Protein AF-A0A2P7NSC3-F1 (afdb_monomer)

Solvent-accessible surface area (backbone atoms only — not comparable to full-atom values): 5064 Å² total; per-residue (Å²): 113,71,67,60,53,52,53,53,54,55,55,55,57,64,67,71,70,70,79,68,84,70,72,48,76,66,56,55,51,52,53,51,51,51,50,52,51,52,54,50,51,51,52,52,46,50,49,55,52,70,68,53,82,66,54,73,70,52,41,53,48,49,43,52,50,48,55,50,51,55,53,50,52,54,52,51,51,54,53,50,52,53,48,66,73,72,109

Mean predicted aligned error: 12.96 Å

Secondary structure (DSSP, 8-state):
-HHHHHHHHHHHHHHTT-------HHHHHHHHHHHHHHHHHHHHHHHHHHS--S-HHHHHHHHHHHHHHHHHHHHHHHHHHHHHHH-

Foldseek 3Di:
DVVVVVVVVVVVVVVVPPLPLPQPPVSVVVLVVLVVVLVVLLVVLVVCLVPDPDDPVVSVVSNVVSVVVSVVSVVVSVVVVVVSSVD

Sequence (87 aa):
MKLFKLILVIAMCLFLSNVHATETLPEKNESFKNEIKRDANKELNRVDEATCTGTDTECMKNKIGNRTEEGKELIQDKSNEIKNKVD

pLDDT: mean 79.77, std 13.91, range [50.09, 95.25]

Nearest PDB structures (foldseek):
  6o35-assembly1_B-2  TM=5.393E-01  e=2.872E+00  synthetic construct

Radius of gyr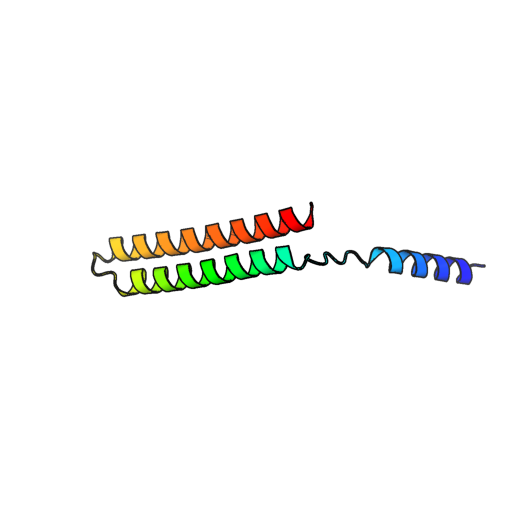ation: 23.26 Å; Cα contacts (8 Å, |Δi|>4): 20; chains: 1; bounding box: 42×27×70 Å

Structure (mmCIF, N/CA/C/O backbone):
data_AF-A0A2P7NSC3-F1
#
_entry.id   AF-A0A2P7NSC3-F1
#
loop_
_atom_site.group_PDB
_atom_site.id
_atom_site.type_symbol
_atom_site.label_atom_id
_atom_site.label_alt_id
_atom_site.label_comp_id
_atom_site.label_asym_id
_atom_site.label_entity_id
_atom_site.label_seq_id
_atom_site.pdbx_PDB_ins_code
_atom_site.Cartn_x
_atom_site.Cartn_y
_atom_site.Cartn_z
_atom_site.occupancy
_atom_site.B_iso_or_equiv
_atom_site.auth_seq_id
_atom_site.auth_comp_id
_atom_site.auth_asym_id
_atom_site.auth_atom_id
_atom_site.pdbx_PDB_model_num
ATOM 1 N N . MET A 1 1 ? 24.119 10.794 -52.554 1.00 58.31 1 MET A N 1
ATOM 2 C CA . MET A 1 1 ? 24.760 10.833 -51.212 1.00 58.31 1 MET A CA 1
ATOM 3 C C . MET A 1 1 ? 23.848 11.324 -50.081 1.00 58.31 1 MET A C 1
ATOM 5 O O . MET A 1 1 ? 23.969 10.794 -48.987 1.00 58.31 1 MET A O 1
ATOM 9 N N . LYS A 1 2 ? 22.942 12.297 -50.289 1.00 62.34 2 LYS A N 1
ATOM 10 C CA . LYS A 1 2 ? 22.050 12.809 -49.219 1.00 62.34 2 LYS A CA 1
ATOM 11 C C . LYS A 1 2 ? 21.053 11.762 -48.687 1.00 62.34 2 LYS A C 1
ATOM 13 O O . LYS A 1 2 ? 20.916 11.625 -47.481 1.00 62.34 2 LYS A O 1
ATOM 18 N N . LEU A 1 3 ? 20.455 10.968 -49.579 1.00 72.94 3 LEU A N 1
ATOM 19 C CA . LEU A 1 3 ? 19.559 9.855 -49.221 1.00 72.94 3 LEU A CA 1
ATOM 20 C C . LEU A 1 3 ? 20.257 8.769 -48.388 1.00 72.94 3 LEU A C 1
ATOM 22 O O . LEU A 1 3 ? 19.694 8.282 -47.418 1.00 72.94 3 LEU A O 1
ATOM 26 N N . PHE A 1 4 ? 21.513 8.454 -48.709 1.00 76.38 4 PHE A N 1
ATOM 27 C CA . PHE A 1 4 ? 22.292 7.446 -47.983 1.00 76.38 4 PHE A CA 1
ATOM 28 C C . PHE A 1 4 ? 22.597 7.879 -46.541 1.00 76.38 4 PHE A C 1
ATOM 30 O O . PHE A 1 4 ? 22.524 7.073 -45.621 1.00 76.38 4 PHE A O 1
ATOM 37 N N . LYS A 1 5 ? 22.870 9.176 -46.329 1.00 77.38 5 LYS A N 1
ATOM 38 C CA . LYS A 1 5 ? 23.039 9.747 -44.984 1.00 77.38 5 LYS A CA 1
ATOM 39 C C . LYS A 1 5 ? 21.737 9.708 -44.180 1.00 77.38 5 LYS A C 1
ATOM 41 O O . LYS A 1 5 ? 21.778 9.432 -42.991 1.00 77.38 5 LYS A O 1
ATOM 46 N N . LEU A 1 6 ? 20.597 9.942 -44.831 1.00 79.00 6 LEU A N 1
ATOM 47 C CA . LEU A 1 6 ? 19.286 9.912 -44.181 1.00 79.00 6 LEU A CA 1
ATOM 48 C C . LEU A 1 6 ? 18.913 8.494 -43.718 1.00 79.00 6 LEU A C 1
ATOM 50 O O . LEU A 1 6 ? 18.470 8.313 -42.590 1.00 79.00 6 LEU A O 1
ATOM 54 N N . ILE A 1 7 ? 19.177 7.485 -44.554 1.00 81.75 7 ILE A N 1
ATOM 55 C CA . ILE A 1 7 ? 18.955 6.071 -44.216 1.00 81.75 7 ILE A CA 1
ATOM 56 C C . ILE A 1 7 ? 19.865 5.631 -43.059 1.00 81.75 7 ILE A C 1
ATOM 58 O O . ILE A 1 7 ? 19.407 4.936 -42.157 1.00 81.75 7 ILE A O 1
ATOM 62 N N . LEU A 1 8 ? 21.125 6.080 -43.035 1.00 81.38 8 LEU A N 1
ATOM 63 C CA . LEU A 1 8 ? 22.069 5.768 -41.956 1.00 81.38 8 LEU A CA 1
ATOM 64 C C . LEU A 1 8 ? 21.621 6.347 -40.601 1.00 81.38 8 LEU A C 1
ATOM 66 O O . LEU A 1 8 ? 21.724 5.673 -39.579 1.00 81.38 8 LEU A O 1
ATOM 70 N N . VAL A 1 9 ? 21.092 7.574 -40.598 1.00 81.06 9 VAL A N 1
ATOM 71 C CA . VAL A 1 9 ? 20.573 8.224 -39.382 1.00 81.06 9 VAL A CA 1
ATOM 72 C C . VAL A 1 9 ? 19.330 7.499 -38.865 1.00 81.06 9 VAL A C 1
ATOM 74 O O . VAL A 1 9 ? 19.249 7.209 -37.676 1.00 81.06 9 VAL A O 1
ATOM 77 N N . ILE A 1 10 ? 18.399 7.133 -39.752 1.00 80.00 10 ILE A N 1
ATOM 78 C CA . ILE A 1 10 ? 17.192 6.383 -39.371 1.00 80.00 10 ILE A CA 1
ATOM 79 C C . ILE A 1 10 ? 17.563 5.001 -38.813 1.00 80.00 10 ILE A C 1
ATOM 81 O O . ILE A 1 10 ? 17.021 4.593 -37.789 1.00 80.00 10 ILE A O 1
ATOM 85 N N . ALA A 1 11 ? 18.528 4.311 -39.428 1.00 75.25 11 ALA A N 1
ATOM 86 C CA . ALA A 1 11 ? 19.013 3.023 -38.938 1.00 75.25 11 ALA A CA 1
ATOM 87 C C . ALA A 1 11 ? 19.651 3.135 -37.542 1.00 75.25 11 ALA A C 1
ATOM 89 O O . ALA A 1 11 ? 19.376 2.298 -36.689 1.00 75.25 11 ALA A O 1
ATOM 90 N N . MET A 1 12 ? 20.437 4.185 -37.268 1.00 71.75 12 MET A N 1
ATOM 91 C CA . MET A 1 12 ? 21.010 4.416 -35.933 1.00 71.75 12 MET A CA 1
ATOM 92 C C . MET A 1 12 ? 19.946 4.680 -34.859 1.00 71.75 12 MET A C 1
ATOM 94 O O . MET A 1 12 ? 20.089 4.202 -33.735 1.00 71.75 12 MET A O 1
ATOM 98 N N . CYS A 1 13 ? 18.856 5.379 -35.189 1.00 68.50 13 CYS A N 1
ATOM 99 C CA . CYS A 1 13 ? 17.768 5.638 -34.240 1.00 68.50 13 CYS A CA 1
ATOM 100 C C . CYS A 1 13 ? 17.003 4.365 -33.831 1.00 68.50 13 CYS A C 1
ATOM 102 O O . CYS A 1 13 ? 16.497 4.286 -32.711 1.00 68.50 13 CYS A O 1
ATOM 104 N N . LEU A 1 14 ? 16.947 3.352 -34.700 1.00 66.06 14 LEU A N 1
ATOM 105 C CA . LEU A 1 14 ? 16.272 2.080 -34.414 1.00 66.06 14 LEU A CA 1
ATOM 106 C C . LEU A 1 14 ? 17.053 1.187 -33.432 1.00 66.06 14 LEU A C 1
ATOM 108 O O . LEU A 1 14 ? 16.459 0.337 -32.778 1.00 66.06 14 LEU A O 1
ATOM 112 N N . PHE A 1 15 ? 18.363 1.394 -33.263 1.00 61.09 15 PHE A N 1
ATOM 113 C CA . PHE A 1 15 ? 19.146 0.652 -32.264 1.00 61.09 15 PHE A CA 1
ATOM 114 C C . PHE A 1 15 ? 18.973 1.193 -30.839 1.00 61.09 15 PHE A C 1
ATOM 116 O O . PHE A 1 15 ? 19.139 0.445 -29.881 1.00 61.09 15 PHE A O 1
ATOM 123 N N . LEU A 1 16 ? 18.580 2.462 -30.684 1.00 60.16 16 LEU A N 1
ATOM 124 C CA . LEU A 1 16 ? 18.395 3.104 -29.375 1.00 60.16 16 LEU A CA 1
ATOM 125 C C . LEU A 1 16 ? 17.036 2.795 -28.722 1.00 60.16 16 LEU A C 1
ATOM 127 O O . LEU A 1 16 ? 16.819 3.160 -27.572 1.00 60.16 16 LEU A O 1
ATOM 131 N N . SER A 1 17 ? 16.116 2.135 -29.432 1.00 57.06 17 SER A N 1
ATOM 132 C CA . SER A 1 17 ? 14.754 1.853 -28.946 1.00 57.06 17 SER A CA 1
ATOM 133 C C . SER A 1 17 ? 14.612 0.522 -28.196 1.00 57.06 17 SER A C 1
ATOM 135 O O . SER A 1 17 ? 13.535 0.236 -27.685 1.00 57.06 17 SER A O 1
ATOM 137 N N . ASN A 1 18 ? 15.686 -0.263 -28.059 1.00 51.69 18 ASN A N 1
ATOM 138 C CA . ASN A 1 18 ? 15.668 -1.550 -27.356 1.00 51.69 18 ASN A CA 1
ATOM 139 C C . ASN A 1 18 ? 16.172 -1.437 -25.905 1.00 51.69 18 ASN A C 1
ATOM 141 O O . ASN A 1 18 ? 16.962 -2.263 -25.456 1.00 51.69 18 ASN A O 1
ATOM 145 N N . VAL A 1 19 ? 15.702 -0.445 -25.139 1.00 53.88 19 VAL A N 1
ATOM 146 C CA . VAL A 1 19 ? 15.721 -0.543 -23.664 1.00 53.88 19 VAL A CA 1
ATOM 147 C C . VAL A 1 19 ? 14.548 -1.437 -23.268 1.00 53.88 19 VAL A C 1
ATOM 149 O O . VAL A 1 19 ? 13.515 -0.996 -22.771 1.00 53.88 19 VAL A O 1
ATOM 152 N N . HIS A 1 20 ? 14.671 -2.725 -23.576 1.00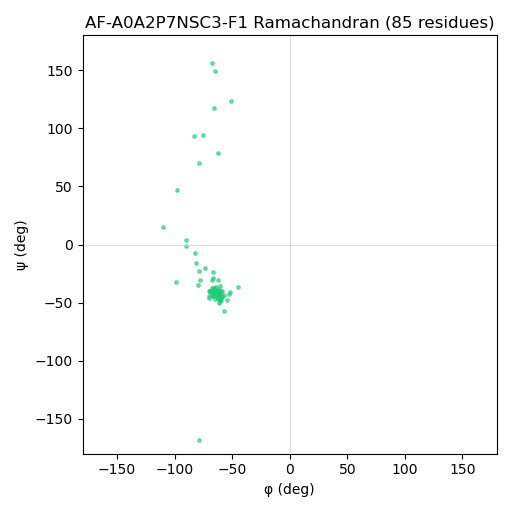 50.09 20 HIS A N 1
ATOM 153 C CA . HIS A 1 20 ? 13.799 -3.729 -22.996 1.00 50.09 20 HIS A CA 1
ATOM 154 C C . HIS A 1 20 ? 14.386 -4.067 -21.631 1.00 50.09 20 HIS A C 1
ATOM 156 O O . HIS A 1 20 ? 15.266 -4.921 -21.532 1.00 50.09 20 HIS A O 1
ATOM 162 N N . ALA A 1 21 ? 13.905 -3.381 -20.591 1.00 56.19 21 ALA A N 1
ATOM 163 C CA . ALA A 1 21 ? 14.008 -3.850 -19.212 1.00 56.19 21 ALA A CA 1
ATOM 164 C C . ALA A 1 21 ? 13.218 -5.166 -19.121 1.00 56.19 21 ALA A C 1
ATOM 166 O O . ALA A 1 21 ? 12.037 -5.194 -18.781 1.00 56.19 21 ALA A O 1
ATOM 167 N N . THR A 1 22 ? 13.841 -6.242 -19.597 1.00 51.47 22 THR A N 1
ATOM 168 C CA . THR A 1 22 ? 13.306 -7.594 -19.526 1.00 51.47 22 THR A CA 1
ATOM 169 C C . THR A 1 22 ? 13.494 -8.017 -18.088 1.00 51.47 22 THR A C 1
ATOM 171 O O . THR A 1 22 ? 14.579 -8.459 -17.725 1.00 51.47 22 THR A O 1
ATOM 174 N N . GLU A 1 23 ? 12.458 -7.817 -17.277 1.00 53.41 23 GLU A N 1
ATOM 175 C CA . GLU A 1 23 ? 12.439 -8.320 -15.907 1.00 53.41 23 GLU A CA 1
ATOM 176 C C . GLU A 1 23 ? 12.796 -9.807 -15.946 1.00 53.41 23 GLU A C 1
ATOM 178 O O . GLU A 1 23 ? 12.186 -10.596 -16.686 1.00 53.41 23 GLU A O 1
ATOM 183 N N . THR A 1 24 ? 13.840 -10.192 -15.218 1.00 59.75 24 THR A N 1
ATOM 184 C CA . THR A 1 24 ? 14.264 -11.590 -15.187 1.00 59.75 24 THR A CA 1
ATOM 185 C C . THR A 1 24 ? 13.156 -12.432 -14.528 1.00 59.75 24 THR A C 1
ATOM 187 O O . THR A 1 24 ? 12.400 -11.955 -13.683 1.00 59.75 24 THR A O 1
ATOM 190 N N . LEU A 1 25 ? 12.999 -13.708 -14.911 1.00 59.06 25 LEU A N 1
ATOM 191 C CA . LEU A 1 25 ? 12.000 -14.614 -14.305 1.00 59.06 25 LEU A CA 1
ATOM 192 C C . LEU A 1 25 ? 11.933 -14.573 -12.755 1.00 59.06 25 LEU A C 1
ATOM 194 O O . LEU A 1 25 ? 10.821 -14.680 -12.231 1.00 59.06 25 LEU A O 1
ATOM 198 N N . PRO A 1 26 ? 13.047 -14.423 -12.004 1.00 59.69 26 PRO A N 1
ATOM 199 C CA . PRO A 1 26 ? 12.981 -14.221 -10.556 1.00 59.69 26 PRO A CA 1
ATOM 200 C C . PRO A 1 26 ? 12.396 -12.861 -10.133 1.00 59.69 26 PRO A C 1
ATOM 202 O O . PRO A 1 26 ? 11.577 -12.849 -9.216 1.00 59.69 26 PRO A O 1
ATOM 205 N N . GLU A 1 27 ? 12.716 -11.751 -10.806 1.00 59.34 27 GLU A N 1
ATOM 206 C CA . GLU A 1 27 ? 12.146 -10.418 -10.512 1.00 59.34 27 GLU A CA 1
ATOM 207 C C . GLU A 1 27 ? 10.629 -10.393 -10.698 1.00 59.34 27 GLU A C 1
ATOM 209 O O . GLU A 1 27 ? 9.904 -9.864 -9.856 1.00 59.34 27 GLU A O 1
ATOM 214 N N . LYS A 1 28 ? 10.132 -11.056 -11.750 1.00 64.69 28 LYS A N 1
ATOM 215 C CA . LYS A 1 28 ? 8.690 -11.210 -11.987 1.00 64.69 28 LYS A CA 1
ATOM 216 C C . LYS A 1 28 ? 7.990 -11.990 -10.867 1.00 64.69 28 LYS A C 1
ATOM 218 O O . LYS A 1 28 ? 6.808 -11.790 -10.600 1.00 64.69 28 LYS A O 1
ATOM 223 N N . ASN A 1 29 ? 8.700 -12.914 -10.223 1.00 73.62 29 ASN A N 1
ATOM 224 C CA . ASN A 1 29 ? 8.155 -13.713 -9.130 1.00 73.62 29 ASN A CA 1
ATOM 225 C C . ASN A 1 29 ? 8.144 -12.928 -7.807 1.00 73.62 29 ASN A C 1
ATOM 227 O O . ASN A 1 29 ? 7.232 -13.093 -6.998 1.00 73.62 29 ASN A O 1
ATOM 231 N N . GLU A 1 30 ? 9.137 -12.067 -7.578 1.00 72.44 30 GLU A N 1
ATOM 232 C CA . GLU A 1 30 ? 9.154 -11.160 -6.425 1.00 72.44 30 GLU A CA 1
ATOM 233 C C . GLU A 1 30 ? 8.103 -10.055 -6.540 1.00 72.44 30 GLU A C 1
ATOM 235 O O . GLU A 1 30 ? 7.369 -9.823 -5.578 1.00 72.44 30 GLU A O 1
ATOM 240 N N . SER A 1 31 ? 7.965 -9.431 -7.714 1.00 74.38 31 SER A N 1
ATOM 241 C CA . SER A 1 31 ? 6.935 -8.414 -7.946 1.00 74.38 31 SER A CA 1
ATOM 242 C C . SER A 1 3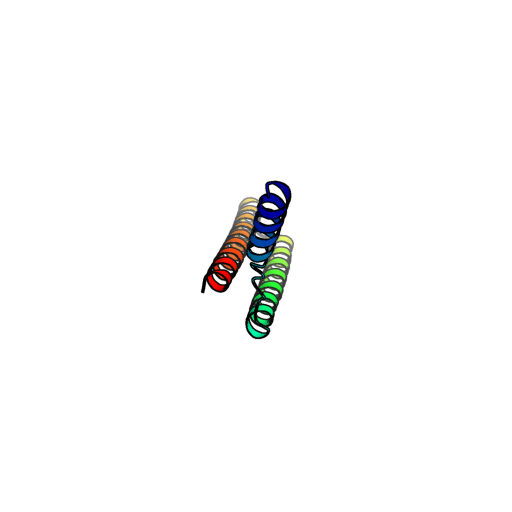1 ? 5.533 -8.990 -7.748 1.00 74.38 31 SER A C 1
ATOM 244 O O . SER A 1 31 ? 4.731 -8.410 -7.019 1.00 74.38 31 SER A O 1
ATOM 246 N N . PHE A 1 32 ? 5.274 -10.193 -8.267 1.00 80.44 32 PHE A N 1
ATOM 247 C CA . PHE A 1 32 ? 4.009 -10.900 -8.066 1.00 80.44 32 PHE A CA 1
ATOM 248 C C . PHE A 1 32 ? 3.729 -11.235 -6.590 1.00 80.44 32 PHE A C 1
ATOM 250 O O . PHE A 1 32 ? 2.604 -11.081 -6.115 1.00 80.44 32 PHE A O 1
ATOM 257 N N . LYS A 1 33 ? 4.745 -11.663 -5.826 1.00 83.75 33 LYS A N 1
ATOM 258 C CA . LYS A 1 33 ? 4.596 -11.913 -4.380 1.00 83.75 33 LYS A CA 1
ATOM 259 C C . LYS A 1 33 ? 4.250 -10.644 -3.606 1.00 83.75 33 LYS A C 1
ATOM 261 O O . LYS A 1 33 ? 3.387 -10.695 -2.730 1.00 83.75 33 LYS A O 1
ATOM 266 N N . ASN A 1 34 ? 4.913 -9.530 -3.914 1.00 84.56 34 ASN A N 1
ATOM 267 C CA . ASN A 1 34 ? 4.628 -8.245 -3.277 1.00 84.56 34 ASN A CA 1
ATOM 268 C C . ASN A 1 34 ? 3.215 -7.766 -3.623 1.00 84.56 34 ASN A C 1
ATOM 270 O O . ASN A 1 34 ? 2.492 -7.312 -2.741 1.00 84.56 34 ASN A O 1
ATOM 274 N N . GLU A 1 35 ? 2.780 -7.977 -4.866 1.00 84.81 35 GLU A N 1
ATOM 275 C CA . GLU A 1 35 ? 1.434 -7.633 -5.317 1.00 84.81 35 GLU A CA 1
ATOM 276 C C . GLU A 1 35 ? 0.350 -8.404 -4.549 1.00 84.81 35 GLU A C 1
ATOM 278 O O . GLU A 1 35 ? -0.571 -7.794 -4.005 1.00 84.81 35 GLU A O 1
ATOM 283 N N . ILE A 1 36 ? 0.513 -9.725 -4.399 1.00 88.81 36 ILE A N 1
ATOM 284 C CA . ILE A 1 36 ? -0.386 -10.556 -3.581 1.00 88.81 36 ILE A CA 1
ATOM 285 C C . ILE A 1 36 ? -0.400 -10.082 -2.129 1.00 88.81 36 ILE A C 1
ATOM 287 O O . ILE A 1 36 ? -1.465 -9.983 -1.519 1.00 88.81 36 ILE A O 1
ATOM 291 N N . LYS A 1 37 ? 0.776 -9.804 -1.554 1.00 89.19 37 LYS A N 1
ATOM 292 C CA . LYS A 1 37 ? 0.882 -9.359 -0.163 1.00 89.19 37 LYS A CA 1
ATOM 293 C C . LYS A 1 37 ? 0.147 -8.034 0.045 1.00 89.19 37 LYS A C 1
ATOM 295 O O . LYS A 1 37 ? -0.602 -7.919 1.009 1.00 89.19 37 LYS A O 1
ATOM 300 N N . ARG A 1 38 ? 0.322 -7.074 -0.865 1.00 88.75 38 ARG A N 1
ATOM 301 C CA . ARG A 1 38 ? -0.338 -5.762 -0.834 1.00 88.75 38 ARG A CA 1
ATOM 302 C C . ARG A 1 38 ? -1.854 -5.891 -0.939 1.00 88.75 38 ARG A C 1
ATOM 304 O O . ARG A 1 38 ? -2.580 -5.259 -0.175 1.00 88.75 38 ARG A O 1
ATOM 311 N N . ASP A 1 39 ? -2.340 -6.715 -1.863 1.00 90.12 39 ASP A N 1
ATOM 312 C CA . ASP A 1 39 ? -3.778 -6.923 -2.033 1.00 90.12 39 ASP A CA 1
ATOM 313 C C . ASP A 1 39 ? -4.396 -7.626 -0.816 1.00 90.12 39 ASP A C 1
ATOM 315 O O . ASP A 1 39 ? -5.462 -7.221 -0.352 1.00 90.12 39 ASP A O 1
ATOM 319 N N . ALA A 1 40 ? -3.696 -8.599 -0.224 1.00 92.19 40 ALA A N 1
ATOM 320 C CA . ALA A 1 40 ? -4.119 -9.220 1.028 1.00 92.19 40 ALA A CA 1
ATOM 321 C C . ALA A 1 40 ? -4.161 -8.212 2.189 1.00 92.19 40 ALA A C 1
ATOM 323 O O . ALA A 1 40 ? -5.144 -8.172 2.928 1.00 92.19 40 ALA A O 1
ATOM 324 N N . ASN A 1 41 ? -3.132 -7.370 2.335 1.00 92.38 41 ASN A N 1
ATOM 325 C CA . ASN A 1 41 ? -3.064 -6.371 3.406 1.00 92.38 41 ASN A CA 1
ATOM 326 C C . ASN A 1 41 ? -4.181 -5.328 3.270 1.00 92.38 41 ASN A C 1
ATOM 328 O O . ASN A 1 41 ? -4.827 -4.956 4.247 1.00 92.38 41 ASN A O 1
ATOM 332 N N . LYS A 1 42 ? -4.478 -4.917 2.034 1.00 92.88 42 LYS A N 1
ATOM 333 C CA . LYS A 1 42 ? -5.607 -4.040 1.727 1.00 92.88 42 LYS A CA 1
ATOM 334 C C . LYS A 1 42 ? -6.937 -4.673 2.121 1.00 92.88 42 LYS A C 1
ATOM 336 O O . LYS A 1 42 ? -7.762 -3.993 2.720 1.00 92.88 42 LYS A O 1
ATOM 341 N N . GLU A 1 43 ? -7.162 -5.945 1.808 1.00 94.25 43 GLU A N 1
ATOM 342 C CA . GLU A 1 43 ? -8.415 -6.615 2.171 1.00 94.25 43 GLU A CA 1
ATOM 343 C C . GLU A 1 43 ? -8.573 -6.732 3.693 1.00 94.25 43 GLU A C 1
ATOM 345 O O . GLU A 1 43 ? -9.633 -6.405 4.224 1.00 94.25 43 GLU A O 1
ATOM 350 N N . LEU A 1 44 ? -7.502 -7.086 4.414 1.00 93.31 44 LEU A N 1
ATOM 351 C CA . LEU A 1 44 ? -7.495 -7.092 5.882 1.00 93.31 44 LEU A CA 1
ATOM 352 C C . LEU A 1 44 ? -7.813 -5.706 6.452 1.00 93.31 44 LEU A C 1
ATOM 354 O O . LEU A 1 44 ? -8.683 -5.578 7.307 1.00 93.31 44 LEU A O 1
ATOM 358 N N . ASN A 1 45 ? -7.196 -4.659 5.909 1.00 94.19 45 ASN A N 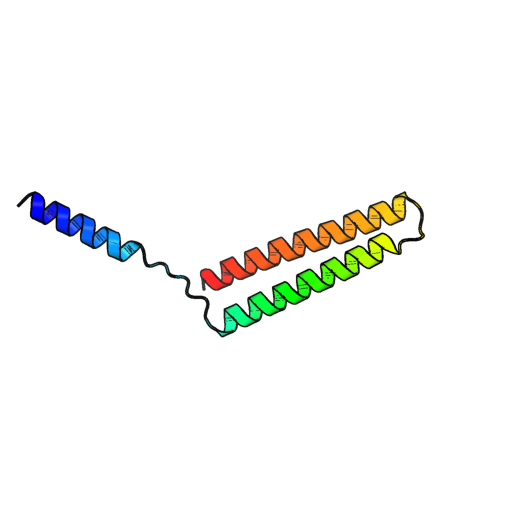1
ATOM 359 C CA . ASN A 1 45 ? -7.476 -3.280 6.290 1.00 94.19 45 ASN A CA 1
ATOM 360 C C . ASN A 1 45 ? -8.936 -2.879 6.042 1.00 94.19 45 ASN A C 1
ATOM 362 O O . ASN A 1 45 ? -9.499 -2.112 6.823 1.00 94.19 45 ASN A O 1
ATOM 366 N N . ARG A 1 46 ? -9.569 -3.377 4.969 1.00 92.25 46 ARG A N 1
ATOM 367 C CA . ARG A 1 46 ? -10.999 -3.148 4.694 1.00 92.25 46 ARG A CA 1
ATOM 368 C C . ARG A 1 46 ? -11.886 -3.874 5.692 1.00 92.25 46 ARG A C 1
ATOM 370 O O . ARG A 1 46 ? -12.885 -3.294 6.114 1.00 92.25 46 ARG A O 1
ATOM 377 N N . VAL A 1 47 ? -11.524 -5.098 6.071 1.00 94.88 47 VAL A N 1
ATOM 378 C CA . VAL A 1 47 ? -12.219 -5.843 7.127 1.00 94.88 47 VAL A CA 1
ATOM 379 C C . VAL A 1 47 ? -12.111 -5.084 8.446 1.00 94.88 47 VAL A C 1
ATOM 381 O O . VAL A 1 47 ? -13.146 -4.775 9.021 1.00 94.88 47 VAL A O 1
ATOM 384 N N . ASP A 1 48 ? -10.911 -4.670 8.853 1.00 92.12 48 ASP A N 1
ATOM 385 C CA . ASP A 1 48 ? -10.680 -3.894 10.080 1.00 92.12 48 ASP A CA 1
ATOM 386 C C . ASP A 1 48 ? -11.443 -2.560 10.098 1.00 92.12 48 ASP A C 1
ATOM 388 O O . ASP A 1 48 ? -12.003 -2.159 11.121 1.00 92.12 48 ASP A O 1
ATOM 392 N N . GLU A 1 49 ? -11.501 -1.862 8.958 1.00 91.19 49 GLU A N 1
ATOM 393 C CA . GLU A 1 49 ? -12.322 -0.658 8.792 1.00 91.19 49 GLU A CA 1
ATOM 394 C C . GLU A 1 49 ? -13.821 -0.962 8.981 1.00 91.19 49 GLU A C 1
ATOM 396 O O . GLU A 1 49 ? -14.529 -0.173 9.608 1.00 91.19 49 GLU A O 1
ATOM 401 N N . ALA A 1 50 ? -14.310 -2.081 8.436 1.00 92.06 50 ALA A N 1
ATOM 402 C CA . ALA A 1 50 ? -15.721 -2.471 8.472 1.00 92.06 50 ALA A CA 1
ATOM 403 C C . ALA A 1 50 ? -16.158 -3.053 9.825 1.00 92.06 50 ALA A C 1
ATOM 405 O O . ALA A 1 50 ? -17.313 -2.892 10.216 1.00 92.06 50 ALA A O 1
ATOM 406 N N . THR A 1 51 ? -15.252 -3.717 10.543 1.00 94.31 51 THR A N 1
ATOM 407 C CA . THR A 1 51 ? -15.506 -4.301 11.866 1.00 94.31 51 THR A CA 1
ATOM 408 C C . THR A 1 51 ? -15.201 -3.340 13.008 1.00 94.31 51 THR A C 1
ATOM 410 O O . THR A 1 51 ? -15.291 -3.730 14.170 1.00 94.31 51 THR A O 1
ATOM 413 N N . CYS A 1 52 ? -14.828 -2.091 12.719 1.00 92.81 52 CYS A N 1
ATOM 414 C CA . CYS A 1 52 ? -14.573 -1.108 13.758 1.00 92.81 52 CYS A CA 1
ATOM 415 C C . CYS A 1 52 ? -15.859 -0.773 14.528 1.00 92.81 52 CYS A C 1
ATOM 417 O O . CYS A 1 52 ? -16.809 -0.228 13.972 1.00 92.81 52 CYS A O 1
ATOM 419 N N . THR A 1 53 ? -15.865 -1.072 15.829 1.00 94.38 53 THR A N 1
ATOM 420 C CA . THR A 1 53 ? -16.979 -0.781 16.750 1.00 94.38 53 THR A CA 1
ATOM 421 C C . THR A 1 53 ? -16.642 0.318 17.765 1.00 94.38 53 THR A C 1
ATOM 423 O O . THR A 1 53 ? -17.301 0.422 18.799 1.00 94.38 53 THR A O 1
ATOM 426 N N . GLY A 1 54 ? -15.569 1.079 17.525 1.00 91.69 54 GLY A N 1
ATOM 427 C CA . GLY A 1 54 ? -15.137 2.193 18.374 1.00 91.69 54 GLY A CA 1
ATOM 428 C C . GLY A 1 54 ? -15.953 3.467 18.146 1.00 91.69 54 GLY A C 1
ATOM 429 O O . GLY A 1 54 ? -16.985 3.461 17.476 1.00 91.69 54 GLY A O 1
ATOM 430 N N . THR A 1 55 ? -15.477 4.588 18.688 1.00 94.50 55 THR A N 1
ATOM 431 C CA . THR A 1 55 ? -16.072 5.903 18.385 1.00 94.50 55 THR A CA 1
ATOM 432 C C . THR A 1 55 ? -15.832 6.304 16.925 1.00 94.50 55 THR A C 1
ATOM 434 O O . THR A 1 55 ? -14.839 5.892 16.323 1.00 94.50 55 THR A O 1
ATOM 437 N N . ASP A 1 56 ? -16.672 7.181 16.361 1.00 91.50 56 ASP A N 1
ATOM 438 C CA . ASP A 1 56 ? -16.509 7.679 14.981 1.00 91.50 56 ASP A CA 1
ATOM 439 C C . ASP A 1 56 ? -15.095 8.220 14.713 1.00 91.50 56 ASP A C 1
ATOM 441 O O . ASP A 1 56 ? -14.490 7.955 13.672 1.00 91.50 56 ASP A O 1
ATOM 445 N N . THR A 1 57 ? -14.528 8.941 15.682 1.00 93.94 57 THR A N 1
ATOM 446 C CA . THR A 1 57 ? -13.158 9.462 15.630 1.00 93.94 57 THR A CA 1
ATOM 447 C C . THR A 1 57 ? -12.098 8.366 15.608 1.00 93.94 57 THR A C 1
ATOM 449 O O . THR A 1 57 ? -11.115 8.493 14.878 1.00 93.94 57 THR A O 1
ATOM 452 N N . GLU A 1 58 ? -12.275 7.292 16.376 1.00 92.44 58 GLU A N 1
ATOM 453 C CA . GLU A 1 58 ? -11.345 6.159 16.391 1.00 92.44 58 GLU A CA 1
ATOM 454 C C . GLU A 1 58 ? -11.422 5.363 15.094 1.00 92.44 58 GLU A C 1
ATOM 456 O O . GLU A 1 58 ? -10.382 5.099 14.493 1.00 92.44 58 GLU A O 1
ATOM 461 N N . CYS A 1 59 ? -12.626 5.058 14.604 1.00 92.31 59 CYS A N 1
ATOM 462 C CA . CYS A 1 59 ? -12.791 4.344 13.340 1.00 92.31 59 CYS A CA 1
ATOM 463 C C . CYS A 1 59 ? -12.282 5.166 12.153 1.00 92.31 59 CYS A C 1
ATOM 465 O O . CYS A 1 59 ? -11.622 4.634 11.258 1.00 92.31 59 CYS A O 1
ATOM 467 N N . MET A 1 60 ? -12.499 6.485 12.167 1.00 93.62 60 MET A N 1
ATOM 468 C CA . MET A 1 60 ? -11.940 7.382 11.158 1.00 93.62 60 MET A CA 1
ATOM 469 C C . MET A 1 60 ? -10.412 7.446 11.232 1.00 93.62 60 MET A C 1
ATOM 471 O O . MET A 1 60 ? -9.750 7.414 10.194 1.00 93.62 60 MET A O 1
ATOM 475 N N . LYS A 1 61 ? -9.831 7.488 12.436 1.00 94.81 61 LYS A N 1
ATOM 476 C CA . LYS A 1 61 ? -8.376 7.440 12.615 1.00 94.81 61 LYS A CA 1
ATOM 477 C C . LYS A 1 61 ? -7.799 6.112 12.122 1.00 94.81 61 LYS A C 1
ATOM 479 O O . LYS A 1 61 ? -6.793 6.139 11.417 1.00 94.81 61 LYS A O 1
ATOM 484 N N . ASN A 1 62 ? -8.449 4.990 12.435 1.00 92.50 62 ASN A N 1
ATOM 485 C CA . ASN A 1 62 ? -8.037 3.660 11.985 1.00 92.50 62 ASN A CA 1
ATOM 486 C C . ASN A 1 62 ? -8.038 3.578 10.454 1.00 92.50 62 ASN A C 1
ATOM 488 O O . ASN A 1 62 ? -7.029 3.257 9.836 1.00 92.50 62 ASN A O 1
ATOM 492 N N . LYS A 1 63 ? -9.129 4.027 9.824 1.00 93.31 63 LYS A N 1
ATOM 493 C CA . LYS A 1 63 ? -9.253 4.123 8.365 1.00 93.31 63 LYS A CA 1
ATOM 494 C C . LYS A 1 63 ? -8.162 4.977 7.720 1.00 93.31 63 LYS A C 1
ATOM 496 O O . LYS A 1 63 ? -7.624 4.614 6.676 1.00 93.31 63 LYS A O 1
ATOM 501 N N . ILE A 1 64 ? -7.840 6.129 8.307 1.00 95.25 64 ILE A N 1
ATOM 502 C CA . ILE A 1 64 ? -6.765 6.995 7.803 1.00 95.25 64 ILE A CA 1
ATOM 503 C C . ILE A 1 64 ? -5.402 6.312 7.958 1.00 95.25 64 ILE A C 1
ATOM 505 O O . ILE A 1 64 ? -4.584 6.397 7.040 1.00 95.25 64 ILE A O 1
ATOM 509 N N . G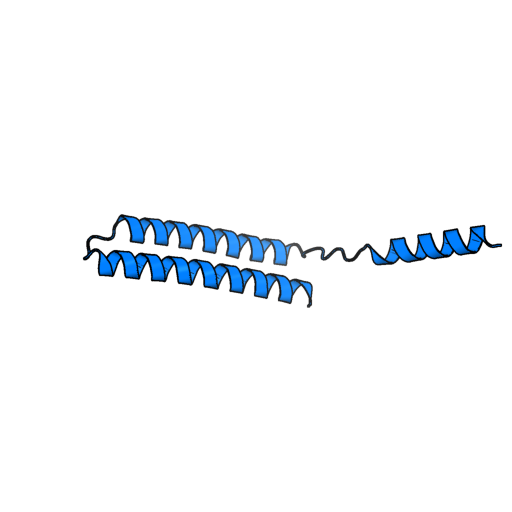LY A 1 65 ? -5.164 5.625 9.078 1.00 94.50 65 GLY A N 1
ATOM 510 C CA . GLY A 1 65 ? -3.958 4.830 9.314 1.00 94.50 65 GLY A CA 1
ATOM 511 C C . GLY A 1 65 ? -3.770 3.767 8.235 1.00 94.50 65 GLY A C 1
ATOM 512 O O . GLY A 1 65 ? -2.790 3.830 7.493 1.00 94.50 65 GLY A O 1
ATOM 513 N N . ASN A 1 66 ? -4.769 2.899 8.069 1.00 93.50 66 ASN A N 1
ATOM 514 C CA . ASN A 1 66 ? -4.777 1.815 7.086 1.00 93.50 66 ASN A CA 1
ATOM 515 C C . ASN A 1 66 ? -4.511 2.329 5.664 1.00 93.50 66 ASN A C 1
ATOM 517 O O . ASN A 1 66 ? -3.630 1.8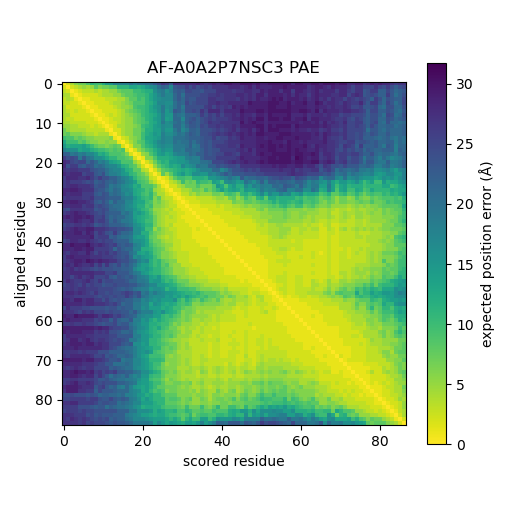39 4.962 1.00 93.50 66 ASN A O 1
ATOM 521 N N . ARG A 1 67 ? -5.198 3.400 5.247 1.00 91.38 67 ARG A N 1
ATOM 522 C CA . ARG A 1 67 ? -4.991 4.004 3.918 1.00 91.38 67 ARG A CA 1
ATOM 523 C C . ARG A 1 67 ? -3.625 4.664 3.745 1.00 91.38 67 ARG A C 1
ATOM 525 O O . ARG A 1 67 ? -3.111 4.720 2.630 1.00 91.38 67 ARG A O 1
ATOM 532 N N . THR A 1 68 ? -3.043 5.188 4.821 1.00 93.56 68 THR A N 1
ATOM 533 C CA . THR A 1 68 ? -1.687 5.751 4.788 1.00 93.56 68 THR A CA 1
ATOM 534 C C . THR A 1 68 ? -0.649 4.646 4.626 1.00 93.56 68 THR A C 1
ATOM 536 O O . THR A 1 68 ? 0.314 4.818 3.881 1.00 93.56 68 THR A O 1
ATOM 539 N N . GLU A 1 69 ? -0.842 3.516 5.302 1.00 91.44 69 GLU A N 1
ATOM 540 C CA . GLU A 1 69 ? 0.021 2.342 5.182 1.00 91.44 69 GLU A CA 1
ATOM 541 C C . GLU A 1 69 ? -0.050 1.732 3.777 1.00 91.44 69 GLU A C 1
ATOM 543 O O . GLU A 1 69 ? 0.992 1.589 3.139 1.00 91.44 69 GLU A O 1
ATOM 548 N N . GLU A 1 70 ? -1.257 1.549 3.225 1.00 89.00 70 GLU A N 1
ATOM 549 C CA . GLU A 1 70 ? -1.468 1.135 1.825 1.00 89.00 70 GLU A CA 1
ATOM 550 C C . GLU A 1 70 ? -0.707 2.042 0.834 1.00 89.00 70 GLU A C 1
ATOM 552 O O . GLU A 1 70 ? -0.082 1.574 -0.120 1.00 89.00 70 GLU A O 1
ATOM 557 N N . GLY A 1 71 ? -0.738 3.361 1.056 1.00 88.62 71 GLY A N 1
ATOM 558 C CA . GLY A 1 71 ? -0.026 4.326 0.217 1.00 88.62 71 GLY A CA 1
ATOM 559 C C . GLY A 1 71 ? 1.499 4.222 0.327 1.00 88.62 71 GLY A C 1
ATOM 560 O O . GLY A 1 71 ? 2.196 4.3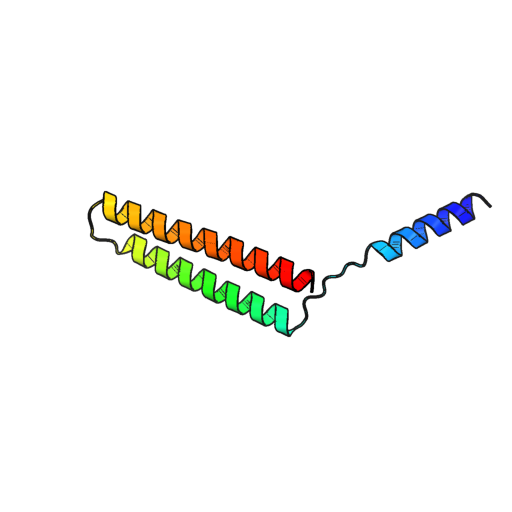68 -0.678 1.00 88.62 71 GLY A O 1
ATOM 561 N N . LYS A 1 72 ? 2.028 3.952 1.527 1.00 90.56 72 LYS A N 1
ATOM 562 C CA . LYS A 1 72 ? 3.469 3.751 1.744 1.00 90.56 72 LYS A CA 1
ATOM 563 C C . LYS A 1 72 ? 3.966 2.481 1.066 1.00 90.56 72 LYS A C 1
ATOM 565 O O . LYS A 1 72 ? 4.998 2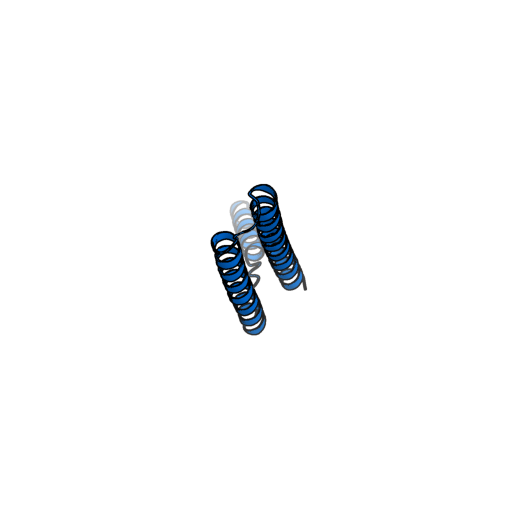.541 0.403 1.00 90.56 72 LYS A O 1
ATOM 570 N N . GLU A 1 73 ? 3.230 1.379 1.190 1.00 86.19 73 GLU A N 1
ATOM 571 C CA . GLU A 1 73 ? 3.565 0.114 0.525 1.00 86.19 73 GLU A CA 1
ATOM 572 C C . GLU A 1 73 ? 3.614 0.288 -0.997 1.00 86.19 73 GLU A C 1
ATOM 574 O O . GLU A 1 73 ? 4.591 -0.104 -1.629 1.00 86.19 73 GLU A O 1
ATOM 579 N N . LEU A 1 74 ? 2.637 0.990 -1.587 1.00 85.25 74 LEU A N 1
ATOM 580 C CA . LEU A 1 74 ? 2.622 1.271 -3.027 1.00 85.25 74 LEU A CA 1
ATOM 581 C C . LEU A 1 74 ? 3.852 2.072 -3.493 1.00 85.25 74 LEU A C 1
ATOM 583 O O . LEU A 1 74 ? 4.403 1.816 -4.566 1.00 85.25 74 LEU A O 1
ATOM 587 N N . ILE A 1 75 ? 4.273 3.067 -2.706 1.00 87.75 75 ILE A N 1
ATOM 588 C CA . ILE A 1 75 ? 5.462 3.875 -3.011 1.00 87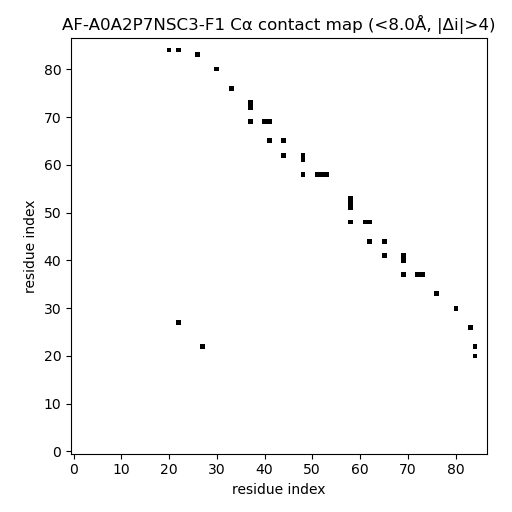.75 75 ILE A CA 1
ATOM 589 C C . ILE A 1 75 ? 6.729 3.026 -2.876 1.00 87.75 75 ILE A C 1
ATOM 591 O O . ILE A 1 75 ? 7.616 3.118 -3.726 1.00 87.75 75 ILE A O 1
ATOM 595 N N . GLN A 1 76 ? 6.815 2.199 -1.834 1.00 86.00 76 GLN A N 1
ATOM 596 C CA . GLN A 1 76 ? 7.954 1.318 -1.603 1.00 86.00 76 GLN A CA 1
ATOM 597 C C . GLN A 1 76 ? 8.102 0.283 -2.724 1.00 86.00 76 GLN A C 1
ATOM 599 O O . GLN A 1 76 ? 9.206 0.113 -3.238 1.00 86.00 76 GLN A O 1
ATOM 604 N N . ASP A 1 77 ? 7.004 -0.335 -3.162 1.00 82.44 77 ASP A N 1
ATOM 605 C CA . ASP A 1 77 ? 6.997 -1.280 -4.282 1.00 82.44 77 ASP A CA 1
ATOM 606 C C . ASP A 1 77 ? 7.499 -0.624 -5.569 1.00 82.44 77 ASP A C 1
ATOM 608 O O . ASP A 1 77 ? 8.414 -1.141 -6.208 1.00 82.44 77 ASP A O 1
ATOM 612 N N . LYS A 1 78 ? 6.988 0.568 -5.908 1.00 81.94 78 LYS A N 1
ATOM 613 C CA . LYS A 1 78 ? 7.472 1.325 -7.075 1.00 81.94 78 LYS A CA 1
ATOM 614 C C . LYS A 1 78 ? 8.944 1.701 -6.959 1.00 81.94 78 LYS A C 1
ATOM 616 O O . LYS A 1 78 ? 9.665 1.667 -7.952 1.00 81.94 78 LYS A O 1
ATOM 621 N N . SER A 1 79 ? 9.400 2.072 -5.765 1.00 82.06 79 SER A N 1
ATOM 622 C CA . SER A 1 79 ? 10.807 2.398 -5.535 1.00 82.06 79 SER A CA 1
ATOM 623 C C . SER A 1 79 ? 11.708 1.176 -5.727 1.00 82.06 79 SER A C 1
ATOM 625 O O . SER A 1 79 ? 12.785 1.308 -6.306 1.00 82.06 79 SER A O 1
ATOM 627 N N . ASN A 1 80 ? 11.282 0.001 -5.260 1.00 78.88 80 ASN A N 1
ATOM 628 C CA . ASN A 1 80 ? 12.018 -1.251 -5.431 1.00 78.88 80 ASN A CA 1
ATOM 629 C C . ASN A 1 80 ? 12.020 -1.705 -6.894 1.00 78.88 80 ASN A C 1
ATOM 631 O O . ASN A 1 80 ? 13.057 -2.122 -7.396 1.00 78.88 80 ASN A O 1
ATOM 635 N N . GLU A 1 81 ? 10.897 -1.558 -7.599 1.00 72.50 81 GLU A N 1
ATOM 636 C CA . GLU A 1 81 ? 10.798 -1.847 -9.033 1.00 72.50 81 GLU A CA 1
ATOM 637 C C . GLU A 1 81 ? 11.761 -0.972 -9.849 1.00 72.50 81 GLU A C 1
ATOM 639 O O . GLU A 1 81 ? 12.478 -1.471 -10.712 1.00 72.50 81 GLU A O 1
ATOM 644 N N . ILE A 1 82 ? 11.830 0.331 -9.547 1.00 79.06 82 ILE A N 1
ATOM 645 C CA . ILE A 1 82 ? 12.781 1.245 -10.195 1.00 79.06 82 ILE A CA 1
ATOM 646 C C . ILE A 1 82 ? 14.220 0.840 -9.876 1.00 79.06 82 ILE A C 1
ATOM 648 O O . ILE A 1 82 ? 15.051 0.836 -10.776 1.00 79.06 82 ILE A O 1
ATOM 652 N N . LYS A 1 83 ? 14.521 0.485 -8.621 1.00 72.94 83 LYS A N 1
ATOM 653 C CA . LYS A 1 83 ? 15.864 0.049 -8.227 1.00 72.94 83 LYS A CA 1
ATOM 654 C C . LYS A 1 83 ? 16.292 -1.210 -8.989 1.00 72.94 83 LYS A C 1
ATOM 656 O O . LYS A 1 83 ? 17.365 -1.209 -9.574 1.00 72.94 83 LYS A O 1
ATOM 661 N N . ASN A 1 84 ? 15.424 -2.216 -9.061 1.00 65.69 84 ASN A N 1
ATOM 662 C CA . ASN A 1 84 ? 15.689 -3.464 -9.782 1.00 65.69 84 ASN A CA 1
ATOM 663 C C . ASN A 1 84 ? 15.801 -3.274 -11.304 1.00 65.69 84 ASN A C 1
ATOM 665 O O . ASN A 1 84 ? 16.415 -4.093 -11.966 1.00 65.69 84 ASN A O 1
ATOM 669 N N . LYS A 1 85 ? 15.208 -2.214 -11.873 1.00 64.06 85 LYS A N 1
ATOM 670 C CA . LYS A 1 85 ? 15.369 -1.858 -13.296 1.00 64.06 85 LYS A CA 1
ATOM 671 C C . LYS A 1 85 ? 16.653 -1.081 -13.595 1.00 64.06 85 LYS A C 1
ATOM 673 O O . LYS A 1 85 ? 16.982 -0.904 -14.767 1.00 64.06 85 LYS A O 1
ATOM 678 N N . VAL A 1 86 ? 17.297 -0.529 -12.567 1.00 60.94 86 VAL A N 1
ATOM 679 C CA . VAL A 1 86 ? 18.516 0.286 -12.679 1.00 60.94 86 VAL A CA 1
ATOM 680 C C . VAL A 1 86 ? 19.775 -0.531 -12.366 1.00 60.94 86 VAL A C 1
ATOM 682 O O . VAL A 1 86 ? 20.814 -0.228 -12.955 1.00 60.94 86 VAL A O 1
ATOM 685 N N . ASP A 1 87 ? 19.681 -1.521 -11.472 1.00 52.06 87 ASP A N 1
ATOM 686 C CA . ASP A 1 87 ? 20.711 -2.556 -11.247 1.00 52.06 87 ASP A CA 1
ATOM 687 C C . ASP A 1 87 ? 20.780 -3.561 -12.417 1.00 52.06 87 ASP A C 1
ATOM 689 O O . ASP A 1 87 ? 21.907 -4.018 -12.729 1.00 52.06 87 ASP A O 1
#

Organism: NCBI:txid2116706